Protein AF-A0A7C9KKE7-F1 (afdb_monomer_lite)

Sequence (158 aa):
MLAALKESEAAPSIPADCIRRLLTNLRLAKMPRVPSVRSLRKPVARAYQNLCIAGLLDPDEFGRCTLTSRGRRVLDDHPMGVDESVLEQFPEYLRYTQSYSPEPVTAEEPVHIVEPKAEYFEGLWAFHAGEALADNPYSADSVAHFEWKNGWSVASGS

Secondary structure (DSSP, 8-state):
-HHHHHHHHHS-B-HHHHHHHHHHHHHHTT-S-PPPHHHHHHHHHHHHHHHHHTTSEEE-TTSPEEEPHHHHHHHHH-TT---HHHHTTSHHHHHHHHHTS-----S-------PPPHHHHHHHHHHHTT--GGG--S-TTSHHHHHHHHHHHHHHT-

pLDDT: mean 83.67, std 14.94, range [37.5, 95.94]

Radius of gyration: 16.44 Å; chains: 1; bounding box: 42×46×42 Å

Structure (mmCIF, N/CA/C/O backbone):
data_AF-A0A7C9KKE7-F1
#
_entry.id   AF-A0A7C9KKE7-F1
#
loop_
_atom_site.group_PDB
_atom_site.id
_atom_site.type_symbol
_atom_site.label_atom_id
_atom_site.label_alt_id
_atom_site.label_comp_id
_atom_site.label_asym_id
_atom_site.label_entity_id
_atom_site.label_seq_id
_atom_site.pdbx_PDB_ins_code
_atom_site.Cartn_x
_atom_site.Cartn_y
_atom_site.Cartn_z
_atom_site.occupancy
_atom_site.B_iso_or_equiv
_atom_site.auth_seq_id
_atom_site.auth_comp_id
_atom_site.auth_asym_id
_atom_site.auth_atom_id
_atom_site.pdbx_PDB_model_num
ATOM 1 N N . MET A 1 1 ? 3.477 2.199 -8.175 1.00 90.31 1 MET A N 1
ATOM 2 C CA . MET A 1 1 ? 2.211 1.678 -7.609 1.00 90.31 1 MET A CA 1
ATOM 3 C C . MET A 1 1 ? 1.894 0.249 -8.049 1.00 90.31 1 MET A C 1
ATOM 5 O O . MET A 1 1 ? 1.255 -0.466 -7.292 1.00 90.31 1 MET A O 1
ATOM 9 N N . LEU A 1 2 ? 2.397 -0.212 -9.202 1.00 92.12 2 LEU A N 1
ATOM 10 C CA . LEU A 1 2 ? 2.183 -1.577 -9.716 1.00 92.12 2 LEU A CA 1
ATOM 11 C C . LEU A 1 2 ? 2.318 -2.709 -8.674 1.00 92.12 2 LEU A C 1
ATOM 13 O O . LEU A 1 2 ? 1.493 -3.614 -8.642 1.00 92.12 2 LEU A O 1
ATOM 17 N N . ALA A 1 3 ? 3.338 -2.661 -7.811 1.00 91.12 3 ALA A N 1
ATOM 18 C CA . ALA A 1 3 ? 3.544 -3.687 -6.786 1.00 91.12 3 ALA A CA 1
ATOM 19 C C . ALA A 1 3 ? 2.377 -3.794 -5.786 1.00 91.12 3 ALA A C 1
ATOM 21 O O . ALA A 1 3 ? 2.013 -4.900 -5.411 1.00 91.12 3 ALA A O 1
ATOM 22 N N . ALA A 1 4 ? 1.764 -2.669 -5.403 1.00 92.00 4 ALA A N 1
ATOM 23 C CA . ALA A 1 4 ? 0.614 -2.637 -4.498 1.00 92.00 4 ALA A CA 1
ATOM 24 C C . ALA A 1 4 ? -0.652 -3.216 -5.150 1.00 92.00 4 ALA A C 1
ATOM 26 O O . ALA A 1 4 ? -1.394 -3.961 -4.512 1.00 92.00 4 ALA A O 1
ATOM 27 N N . LEU A 1 5 ? -0.866 -2.931 -6.440 1.00 92.44 5 LEU A N 1
ATOM 28 C CA . LEU A 1 5 ? -1.972 -3.516 -7.202 1.00 92.44 5 LEU A CA 1
ATOM 29 C C . LEU A 1 5 ? -1.819 -5.033 -7.331 1.00 92.44 5 LEU A C 1
ATOM 31 O O . LEU A 1 5 ? -2.758 -5.753 -7.024 1.00 92.44 5 LEU A O 1
ATOM 35 N N . LYS A 1 6 ? -0.627 -5.521 -7.703 1.00 92.00 6 LYS A N 1
ATOM 36 C CA . LYS A 1 6 ? -0.337 -6.966 -7.800 1.00 92.00 6 LYS A CA 1
ATOM 37 C C . LYS A 1 6 ? -0.394 -7.691 -6.456 1.00 92.00 6 LYS A C 1
ATOM 39 O O . LYS A 1 6 ? -0.628 -8.897 -6.420 1.00 92.00 6 LYS A O 1
ATOM 44 N N . GLU A 1 7 ? -0.133 -6.988 -5.359 1.00 94.31 7 GLU A N 1
ATOM 45 C CA . GLU A 1 7 ? -0.332 -7.545 -4.022 1.00 94.31 7 GLU A CA 1
ATOM 46 C C . GLU A 1 7 ? -1.821 -7.709 -3.718 1.00 94.31 7 GLU A C 1
ATOM 48 O O . GLU A 1 7 ? -2.261 -8.800 -3.362 1.00 94.31 7 GLU A O 1
ATOM 53 N N . SER A 1 8 ? -2.598 -6.658 -3.976 1.00 92.38 8 SER A N 1
ATOM 54 C CA . SER A 1 8 ? -4.045 -6.616 -3.729 1.00 92.38 8 SER A CA 1
ATOM 55 C C . SER A 1 8 ? -4.868 -7.450 -4.720 1.00 92.38 8 SER A C 1
ATOM 57 O O . SER A 1 8 ? -6.047 -7.712 -4.496 1.00 92.38 8 SER A O 1
ATOM 59 N N . GLU A 1 9 ? -4.262 -7.853 -5.839 1.00 92.75 9 GLU A N 1
ATOM 60 C CA . GLU A 1 9 ? -4.852 -8.729 -6.851 1.00 92.75 9 GLU A CA 1
ATOM 61 C C . GLU A 1 9 ? -5.079 -10.152 -6.325 1.00 92.75 9 GLU A C 1
ATOM 63 O O . GLU A 1 9 ? -6.052 -10.803 -6.707 1.00 92.75 9 GLU A O 1
ATOM 68 N N . ALA A 1 10 ? -4.170 -10.633 -5.472 1.00 85.69 10 ALA A N 1
ATOM 69 C CA . ALA A 1 10 ? -4.190 -11.996 -4.951 1.00 85.69 10 ALA A CA 1
ATOM 70 C C . ALA A 1 10 ? -5.108 -12.139 -3.729 1.00 85.69 10 ALA A C 1
ATOM 72 O O . ALA A 1 10 ? -5.776 -13.160 -3.578 1.00 85.69 10 ALA A O 1
ATOM 73 N N . ALA A 1 11 ? -5.118 -11.129 -2.858 1.00 89.31 11 ALA A N 1
ATOM 74 C CA . ALA A 1 11 ? -5.938 -11.053 -1.653 1.00 89.31 11 ALA A CA 1
ATOM 75 C C . ALA A 1 11 ? -5.965 -9.603 -1.129 1.00 89.31 11 ALA A C 1
ATOM 77 O O . ALA A 1 11 ? -5.064 -8.831 -1.467 1.00 89.31 11 ALA A O 1
ATOM 78 N N . PRO A 1 12 ? -6.934 -9.231 -0.270 1.00 93.06 12 PRO A N 1
ATOM 79 C CA . PRO A 1 12 ? -6.899 -7.953 0.437 1.00 93.06 12 PRO A CA 1
ATOM 80 C C . PRO A 1 12 ? -5.565 -7.757 1.167 1.00 93.06 12 PRO A C 1
ATOM 82 O O . PRO A 1 12 ? -5.114 -8.652 1.887 1.00 93.06 12 PRO A O 1
ATOM 85 N N . SER A 1 13 ? -4.931 -6.596 0.993 1.00 93.62 13 SER A N 1
ATOM 86 C CA . SER A 1 13 ? -3.554 -6.373 1.450 1.00 93.62 13 SER A CA 1
ATOM 87 C C . SER A 1 13 ? -3.344 -5.017 2.112 1.00 93.62 13 SER A C 1
ATOM 89 O O . SER A 1 13 ? -4.078 -4.062 1.863 1.00 93.62 13 SER A O 1
ATOM 91 N N . ILE A 1 14 ? -2.308 -4.925 2.943 1.00 91.38 14 ILE A N 1
ATOM 92 C CA . ILE A 1 14 ? -1.823 -3.660 3.514 1.00 91.38 14 ILE A CA 1
ATOM 93 C C . ILE A 1 14 ? -0.416 -3.334 2.983 1.00 91.38 14 ILE A C 1
ATOM 95 O O . ILE A 1 14 ? 0.287 -4.231 2.504 1.00 91.38 14 ILE A O 1
ATOM 99 N N . PRO A 1 15 ? 0.074 -2.084 3.114 1.00 91.81 15 PRO A N 1
ATOM 100 C CA . PRO A 1 15 ? 1.425 -1.711 2.683 1.00 91.81 15 PRO A CA 1
ATOM 101 C C . PRO A 1 15 ? 2.541 -2.627 3.195 1.00 91.81 15 PRO A C 1
ATOM 103 O O . PRO A 1 15 ? 3.505 -2.886 2.473 1.00 91.81 15 PRO A O 1
ATOM 106 N N . ALA A 1 16 ? 2.419 -3.143 4.421 1.00 89.88 16 ALA A N 1
ATOM 107 C CA . ALA A 1 16 ? 3.410 -4.043 5.004 1.00 89.88 16 ALA A CA 1
ATOM 108 C C . ALA A 1 16 ? 3.551 -5.364 4.225 1.00 89.88 16 ALA A C 1
ATOM 110 O O . ALA A 1 16 ? 4.667 -5.876 4.097 1.00 89.88 16 ALA A O 1
ATOM 111 N N . ASP A 1 17 ? 2.460 -5.887 3.658 1.00 92.94 17 ASP A N 1
ATOM 112 C CA . ASP A 1 17 ? 2.479 -7.101 2.835 1.00 92.94 17 ASP A CA 1
ATOM 113 C C . ASP A 1 17 ? 3.230 -6.855 1.527 1.00 92.94 17 ASP A C 1
ATOM 115 O O . ASP A 1 17 ? 4.168 -7.585 1.190 1.00 92.94 17 ASP A O 1
ATOM 119 N N . CYS A 1 18 ? 2.931 -5.729 0.875 1.00 94.00 18 CYS A N 1
ATOM 120 C CA . CYS A 1 18 ? 3.637 -5.284 -0.321 1.00 94.00 18 CYS A CA 1
ATOM 121 C C . CYS A 1 18 ? 5.137 -5.073 -0.059 1.00 94.00 18 CYS A C 1
ATOM 123 O O . CYS A 1 18 ? 5.971 -5.560 -0.826 1.00 94.00 18 CYS A O 1
ATOM 125 N N . ILE A 1 19 ? 5.516 -4.428 1.054 1.00 93.81 19 ILE A N 1
ATOM 126 C CA . ILE A 1 19 ? 6.927 -4.273 1.452 1.00 93.81 19 ILE A CA 1
ATOM 127 C C . ILE A 1 19 ? 7.586 -5.642 1.635 1.00 93.81 19 ILE A C 1
ATOM 129 O O . ILE A 1 19 ? 8.684 -5.871 1.120 1.00 93.81 19 ILE A O 1
ATOM 133 N N . ARG A 1 20 ? 6.926 -6.571 2.337 1.00 93.00 20 ARG A N 1
ATOM 134 C CA . ARG A 1 20 ? 7.450 -7.923 2.572 1.00 93.00 20 ARG A CA 1
ATOM 135 C C . ARG A 1 20 ? 7.702 -8.643 1.252 1.00 93.00 20 ARG A C 1
ATOM 137 O O . ARG A 1 20 ? 8.800 -9.168 1.054 1.00 93.00 20 ARG A O 1
ATOM 144 N N . ARG A 1 21 ? 6.739 -8.619 0.327 1.00 92.88 21 ARG A N 1
ATOM 145 C CA . ARG A 1 21 ? 6.881 -9.254 -0.988 1.00 92.88 21 ARG A CA 1
ATOM 146 C C . ARG A 1 21 ? 7.941 -8.579 -1.850 1.00 92.88 21 ARG A C 1
ATOM 148 O O . ARG A 1 21 ? 8.752 -9.281 -2.449 1.00 92.88 21 ARG A O 1
ATOM 155 N N . LEU A 1 22 ? 7.996 -7.247 -1.880 1.00 93.06 22 LEU A N 1
ATOM 156 C CA . LEU A 1 22 ? 9.035 -6.499 -2.595 1.00 93.06 22 LEU A CA 1
ATOM 157 C C . LEU A 1 22 ? 10.431 -6.892 -2.113 1.00 93.06 22 LEU A C 1
ATOM 159 O O . LEU A 1 22 ? 11.291 -7.227 -2.923 1.00 93.06 22 LEU A O 1
ATOM 163 N N . LEU A 1 23 ? 10.652 -6.917 -0.798 1.00 94.00 23 LEU A N 1
ATOM 164 C CA . LEU A 1 23 ? 11.939 -7.311 -0.229 1.00 94.00 23 LEU A CA 1
ATOM 165 C C . LEU A 1 23 ? 12.283 -8.771 -0.540 1.00 94.00 23 LEU A C 1
ATOM 167 O O . LEU A 1 23 ? 13.438 -9.068 -0.842 1.00 94.00 23 LEU A O 1
ATOM 171 N N . THR A 1 24 ? 11.305 -9.678 -0.503 1.00 93.38 24 THR A N 1
ATOM 172 C CA . THR A 1 24 ? 11.495 -11.074 -0.927 1.00 93.38 24 THR A CA 1
ATOM 173 C C . THR A 1 24 ? 11.913 -11.153 -2.395 1.00 93.38 24 THR A C 1
ATOM 175 O O . THR A 1 24 ? 12.932 -11.771 -2.701 1.00 93.38 24 THR A O 1
ATOM 178 N N . ASN A 1 25 ? 11.211 -10.459 -3.292 1.00 92.06 25 ASN A N 1
ATOM 179 C CA . ASN A 1 25 ? 11.521 -10.446 -4.722 1.00 92.06 25 ASN A CA 1
ATOM 180 C C . ASN A 1 25 ? 12.916 -9.869 -5.005 1.00 92.06 25 ASN A C 1
ATOM 182 O O . ASN A 1 25 ? 13.674 -10.451 -5.776 1.00 92.06 25 ASN A O 1
ATOM 186 N N . LEU A 1 26 ? 13.292 -8.765 -4.351 1.00 92.81 26 LEU A N 1
ATOM 187 C CA . LEU A 1 26 ? 14.607 -8.136 -4.528 1.00 92.81 26 LEU A CA 1
ATOM 188 C C . LEU A 1 26 ? 15.751 -9.036 -4.040 1.00 92.81 26 LEU A C 1
ATOM 190 O O . LEU A 1 26 ? 16.808 -9.083 -4.672 1.00 92.81 26 LEU A O 1
ATOM 194 N N . ARG A 1 27 ? 15.540 -9.783 -2.946 1.00 91.94 27 ARG A N 1
ATOM 195 C CA . ARG A 1 27 ? 16.505 -10.783 -2.458 1.00 91.94 27 ARG A CA 1
ATOM 196 C C . ARG A 1 27 ? 16.636 -11.957 -3.423 1.00 91.94 27 ARG A C 1
ATOM 198 O O . ARG A 1 27 ? 17.756 -12.356 -3.728 1.00 91.94 27 ARG A O 1
ATOM 205 N N . LEU A 1 28 ? 15.518 -12.478 -3.932 1.00 93.88 28 LEU A N 1
ATOM 206 C CA . LEU A 1 28 ? 15.516 -13.562 -4.921 1.00 93.88 28 LEU A CA 1
ATOM 207 C C . LEU A 1 28 ? 16.202 -13.145 -6.228 1.00 93.88 28 LEU A C 1
ATOM 209 O O . LEU A 1 28 ? 16.976 -13.916 -6.788 1.00 93.88 28 LEU A O 1
ATOM 213 N N . ALA A 1 29 ? 15.993 -11.901 -6.660 1.00 92.94 29 ALA A N 1
ATOM 214 C CA . ALA A 1 29 ? 16.664 -11.305 -7.812 1.00 92.94 29 ALA A CA 1
ATOM 215 C C . ALA A 1 29 ? 18.151 -10.981 -7.564 1.00 92.94 29 ALA A C 1
ATOM 217 O O . ALA A 1 29 ? 18.824 -10.498 -8.471 1.00 92.94 29 ALA A O 1
ATOM 218 N N . LYS A 1 30 ? 18.673 -11.236 -6.353 1.00 92.88 30 LYS A N 1
ATOM 219 C CA . LYS A 1 30 ? 20.063 -10.967 -5.948 1.00 92.88 30 LYS A CA 1
ATOM 220 C C . LYS A 1 30 ? 20.482 -9.519 -6.208 1.00 92.88 30 LYS A C 1
ATOM 222 O O . LYS A 1 30 ? 21.595 -9.252 -6.660 1.00 92.88 30 LYS A O 1
ATOM 227 N N . MET A 1 31 ? 19.581 -8.577 -5.928 1.00 89.69 31 MET A N 1
ATOM 228 C CA . MET A 1 31 ? 19.876 -7.161 -6.111 1.00 89.69 31 MET A CA 1
ATOM 229 C C . MET A 1 31 ? 21.036 -6.728 -5.205 1.00 89.69 31 MET A C 1
ATOM 231 O O . MET A 1 31 ? 21.021 -7.036 -4.011 1.00 89.69 31 MET A O 1
ATOM 235 N N . PRO A 1 32 ? 22.024 -5.983 -5.737 1.00 82.25 32 PRO A N 1
ATOM 236 C CA . PRO A 1 32 ? 23.229 -5.610 -4.994 1.00 82.25 32 PRO A CA 1
ATOM 237 C C . PRO A 1 32 ? 22.926 -4.700 -3.799 1.00 82.25 32 PRO A C 1
ATOM 239 O O . PRO A 1 32 ? 23.680 -4.672 -2.829 1.00 82.25 32 PRO A O 1
ATOM 242 N N . ARG A 1 33 ? 21.807 -3.970 -3.845 1.00 88.75 33 ARG A N 1
ATOM 243 C CA . ARG A 1 33 ? 21.324 -3.144 -2.743 1.00 88.75 33 ARG A CA 1
ATOM 244 C C . ARG A 1 33 ? 19.831 -3.359 -2.550 1.00 88.75 33 ARG A C 1
ATOM 246 O O . ARG A 1 33 ? 19.028 -2.959 -3.387 1.00 88.75 33 ARG A O 1
ATOM 253 N N . VAL A 1 34 ? 19.472 -3.964 -1.422 1.00 89.25 34 VAL A N 1
ATOM 254 C CA . VAL A 1 34 ? 18.078 -4.097 -0.992 1.00 89.25 34 VAL A CA 1
ATOM 255 C C . VAL A 1 34 ? 17.758 -2.930 -0.046 1.00 89.25 34 VAL A C 1
ATOM 257 O O . VAL A 1 34 ? 18.496 -2.724 0.920 1.00 89.25 34 VAL A O 1
ATOM 260 N N . PRO A 1 35 ? 16.709 -2.133 -0.314 1.00 90.62 35 PRO A N 1
ATOM 261 C CA . PRO A 1 35 ? 16.290 -1.052 0.574 1.00 90.62 35 PRO A CA 1
ATOM 262 C C . PRO A 1 35 ? 15.857 -1.599 1.940 1.00 90.62 35 PRO A C 1
ATOM 264 O O . PRO A 1 35 ? 15.437 -2.748 2.071 1.00 90.62 35 PRO A O 1
ATOM 267 N N . SER A 1 36 ? 15.951 -0.772 2.981 1.00 89.00 36 SER A N 1
ATOM 268 C CA . SER A 1 36 ? 15.452 -1.152 4.304 1.00 89.00 36 SER A CA 1
ATOM 269 C C . SER A 1 36 ? 13.928 -1.044 4.353 1.00 89.00 36 SER A C 1
ATOM 271 O O . SER A 1 36 ? 13.342 -0.208 3.661 1.00 89.00 36 SER A O 1
ATOM 273 N N . VAL A 1 37 ? 13.288 -1.825 5.229 1.00 85.94 37 VAL A N 1
ATOM 274 C CA . VAL A 1 37 ? 11.843 -1.715 5.511 1.00 85.94 37 VAL A CA 1
ATOM 275 C C . VAL A 1 37 ? 11.467 -0.258 5.793 1.00 85.94 37 VAL A C 1
ATOM 277 O O . VAL A 1 37 ? 10.575 0.284 5.149 1.00 85.94 37 VAL A O 1
ATOM 280 N N . ARG A 1 38 ? 12.229 0.413 6.671 1.00 83.56 38 ARG A N 1
ATOM 281 C CA . ARG A 1 38 ? 12.019 1.822 7.032 1.00 83.56 38 ARG A CA 1
ATOM 282 C C . ARG A 1 38 ? 12.014 2.752 5.818 1.00 83.56 38 ARG A C 1
ATOM 284 O O . ARG A 1 38 ? 11.176 3.641 5.749 1.00 83.56 38 ARG A O 1
ATOM 291 N N . SER A 1 39 ? 12.915 2.541 4.857 1.00 86.75 39 SER A N 1
ATOM 292 C CA . SER A 1 39 ? 12.972 3.370 3.644 1.00 86.75 39 SER A CA 1
ATOM 293 C C . SER A 1 39 ? 11.801 3.140 2.682 1.00 86.75 39 SER A C 1
ATOM 295 O O . SER A 1 39 ? 11.490 4.024 1.891 1.00 86.75 39 SER A O 1
ATOM 297 N N . LEU A 1 40 ? 11.137 1.981 2.762 1.00 89.25 40 LEU A N 1
ATOM 298 C CA . LEU A 1 40 ? 9.997 1.635 1.912 1.00 89.25 40 LEU A CA 1
ATOM 299 C C . LEU A 1 40 ? 8.639 2.013 2.510 1.00 89.25 40 LEU A C 1
ATOM 301 O O . LEU A 1 40 ? 7.686 2.135 1.747 1.00 89.25 40 LEU A O 1
ATOM 305 N N . ARG A 1 41 ? 8.543 2.229 3.831 1.00 85.81 41 ARG A N 1
ATOM 306 C CA . ARG A 1 41 ? 7.272 2.534 4.517 1.00 85.81 41 ARG A CA 1
ATOM 307 C C . ARG A 1 41 ? 6.508 3.672 3.842 1.00 85.81 41 ARG A C 1
ATOM 309 O O . ARG A 1 41 ? 5.425 3.446 3.315 1.00 85.81 41 ARG A O 1
ATOM 316 N N . LYS A 1 42 ? 7.112 4.862 3.782 1.00 82.06 42 LYS A N 1
ATOM 317 C CA . LYS A 1 42 ? 6.458 6.062 3.242 1.00 82.06 42 LYS A CA 1
ATOM 318 C C . LYS A 1 42 ? 6.135 5.958 1.739 1.00 82.06 42 LYS A C 1
ATOM 320 O O . LYS A 1 42 ? 5.001 6.240 1.365 1.00 82.06 42 LYS A O 1
ATOM 325 N N . PRO A 1 43 ? 7.059 5.522 0.855 1.00 89.06 43 PRO A N 1
ATOM 326 C CA . PRO A 1 43 ? 6.733 5.361 -0.564 1.00 89.06 43 PRO A C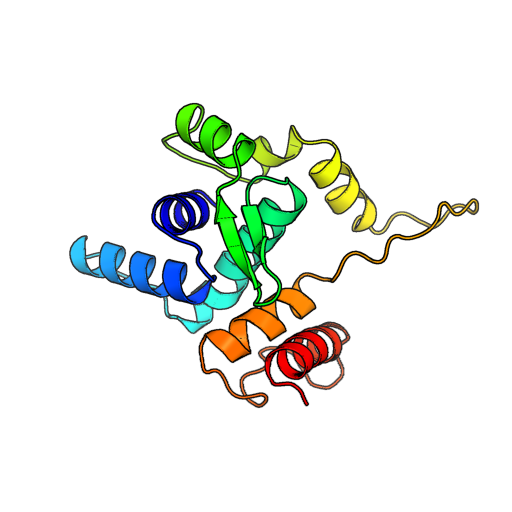A 1
ATOM 327 C C . PRO A 1 43 ? 5.611 4.353 -0.835 1.00 89.06 43 PRO A C 1
ATOM 329 O O . PRO A 1 43 ? 4.772 4.596 -1.700 1.00 89.06 43 PRO A O 1
ATOM 332 N N . VAL A 1 44 ? 5.585 3.223 -0.117 1.00 91.69 44 VAL A N 1
ATOM 333 C CA . VAL A 1 44 ? 4.554 2.197 -0.326 1.00 91.69 44 VAL A CA 1
ATOM 334 C C . VAL A 1 44 ? 3.216 2.649 0.247 1.00 91.69 44 VAL A C 1
ATOM 336 O O . VAL A 1 44 ? 2.209 2.503 -0.439 1.00 91.69 44 VAL A O 1
ATOM 339 N N . ALA A 1 45 ? 3.191 3.257 1.432 1.00 87.00 45 ALA A N 1
ATOM 340 C CA . ALA A 1 45 ? 1.966 3.823 1.991 1.00 87.00 45 ALA A CA 1
ATOM 341 C C . ALA A 1 45 ? 1.337 4.877 1.067 1.00 87.00 45 ALA A C 1
ATOM 343 O O . ALA A 1 45 ? 0.164 4.762 0.715 1.00 87.00 45 ALA A O 1
ATOM 344 N N . ARG A 1 46 ? 2.137 5.830 0.568 1.00 87.06 46 ARG A N 1
ATOM 345 C CA . ARG A 1 46 ? 1.672 6.826 -0.409 1.00 87.06 46 ARG A CA 1
ATOM 346 C C . ARG A 1 46 ? 1.153 6.179 -1.693 1.00 87.06 46 ARG A C 1
ATOM 348 O O . ARG A 1 46 ? 0.160 6.630 -2.250 1.00 87.06 46 ARG A O 1
ATOM 355 N N . ALA A 1 47 ? 1.792 5.105 -2.159 1.00 91.88 47 ALA A N 1
ATOM 356 C CA . ALA A 1 47 ? 1.296 4.368 -3.316 1.00 91.88 47 ALA A CA 1
ATOM 357 C C . ALA A 1 47 ? -0.087 3.749 -3.055 1.00 91.88 47 ALA A C 1
ATOM 359 O O . ALA A 1 47 ? -0.942 3.861 -3.924 1.00 91.88 47 ALA A O 1
ATOM 360 N N . TYR A 1 48 ? -0.320 3.132 -1.892 1.00 92.12 48 TYR A N 1
ATOM 361 C CA . TYR A 1 48 ? -1.646 2.612 -1.529 1.00 92.12 48 TYR A CA 1
ATOM 362 C C . TYR A 1 48 ? -2.681 3.733 -1.449 1.00 92.12 48 TYR A C 1
ATOM 364 O O . TYR A 1 48 ? -3.743 3.617 -2.048 1.00 92.12 48 TYR A O 1
ATOM 372 N N . GLN A 1 49 ? -2.347 4.843 -0.793 1.00 86.88 49 GLN A N 1
ATOM 373 C CA . GLN A 1 49 ? -3.255 5.977 -0.662 1.00 86.88 49 GLN A CA 1
ATOM 374 C C . GLN A 1 49 ? -3.662 6.545 -2.028 1.00 86.88 49 GLN A C 1
ATOM 376 O O . GLN A 1 49 ? -4.850 6.669 -2.312 1.00 86.88 49 GLN A O 1
ATOM 381 N N . ASN A 1 50 ? -2.690 6.827 -2.901 1.00 90.56 50 ASN A N 1
ATOM 382 C CA . ASN A 1 50 ? -2.952 7.336 -4.247 1.00 90.56 50 ASN A CA 1
ATOM 383 C C . ASN A 1 50 ? -3.853 6.380 -5.048 1.00 90.56 50 ASN A C 1
ATOM 385 O O . ASN A 1 50 ? -4.736 6.823 -5.778 1.00 90.56 50 ASN A O 1
ATOM 389 N N . LEU A 1 51 ? -3.652 5.067 -4.896 1.00 93.62 51 LEU A N 1
ATOM 390 C CA . LEU A 1 51 ? -4.489 4.057 -5.541 1.00 93.62 51 LEU A CA 1
ATOM 391 C C . LEU A 1 51 ? -5.911 4.003 -4.965 1.00 93.62 51 LEU A C 1
ATOM 393 O O . LEU A 1 51 ? -6.846 3.797 -5.736 1.00 93.62 51 LEU A O 1
ATOM 397 N N . CYS A 1 52 ? -6.087 4.190 -3.654 1.00 91.00 52 CYS A N 1
ATOM 398 C CA . CYS A 1 52 ? -7.411 4.284 -3.034 1.00 91.00 52 CYS A CA 1
ATOM 399 C C . CYS A 1 52 ? -8.156 5.537 -3.503 1.00 91.00 52 CYS A C 1
ATOM 401 O O . CYS A 1 52 ? -9.299 5.444 -3.935 1.00 91.00 52 CYS A O 1
ATOM 403 N N . ILE A 1 53 ? -7.482 6.691 -3.512 1.00 88.50 53 ILE A N 1
ATOM 404 C CA . ILE A 1 53 ? -8.043 7.965 -3.988 1.00 88.50 53 ILE A CA 1
ATOM 405 C C . ILE A 1 53 ? -8.476 7.858 -5.452 1.00 88.50 53 ILE A C 1
ATOM 407 O O . ILE A 1 53 ? -9.542 8.331 -5.821 1.00 88.50 53 ILE A O 1
ATOM 411 N N . ALA A 1 54 ? -7.679 7.196 -6.292 1.00 90.75 54 ALA A N 1
ATOM 412 C CA . ALA A 1 54 ? -8.028 6.953 -7.690 1.00 90.75 54 ALA A CA 1
ATOM 41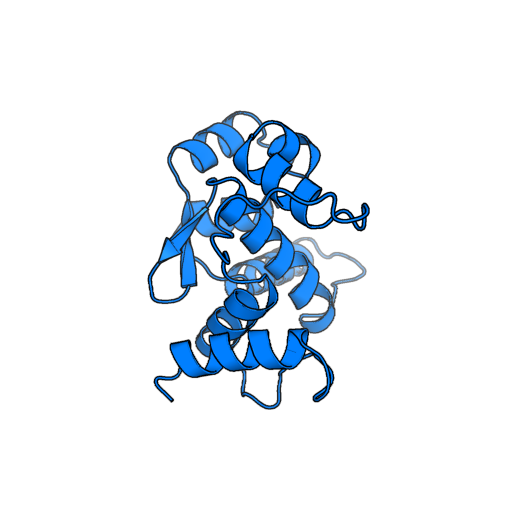3 C C . ALA A 1 54 ? -9.110 5.854 -7.880 1.00 90.75 54 ALA A C 1
ATOM 415 O O . ALA A 1 54 ? -9.518 5.547 -9.005 1.00 90.75 54 ALA A O 1
ATOM 416 N N . GLY A 1 55 ? -9.573 5.216 -6.799 1.00 92.12 55 GLY A N 1
ATOM 417 C CA . GLY A 1 55 ? -10.572 4.144 -6.826 1.00 92.12 55 GLY A CA 1
ATOM 418 C C . GLY A 1 55 ? -10.073 2.840 -7.459 1.00 92.12 55 GLY A C 1
ATOM 419 O O . GLY A 1 55 ? -10.861 2.046 -7.984 1.00 92.12 55 GLY A O 1
ATOM 420 N N . LEU A 1 56 ? -8.757 2.622 -7.482 1.00 95.12 56 LEU A N 1
ATOM 421 C CA . LEU A 1 56 ? -8.132 1.391 -7.983 1.00 95.12 56 LEU A CA 1
ATOM 422 C C . LEU A 1 56 ? -8.027 0.337 -6.877 1.00 95.12 56 LEU A C 1
ATOM 424 O O . LEU A 1 56 ? -8.065 -0.861 -7.161 1.00 95.12 56 LEU A O 1
ATOM 428 N N . LEU A 1 57 ? -7.923 0.791 -5.632 1.00 94.81 57 LEU A N 1
ATOM 429 C CA . LEU A 1 57 ? -8.036 -0.018 -4.429 1.00 94.81 57 LEU A CA 1
ATOM 430 C C . LEU A 1 57 ? -9.220 0.471 -3.596 1.00 9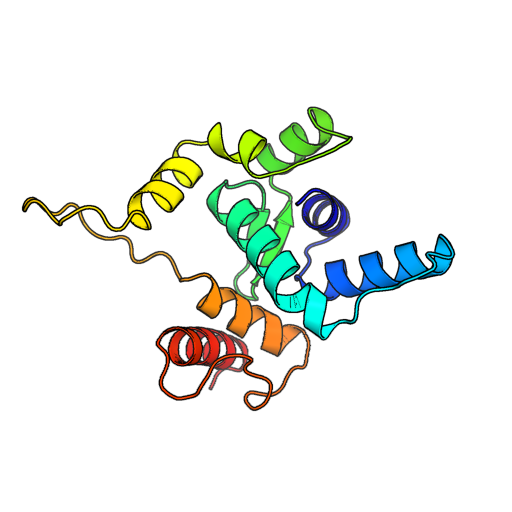4.81 57 LEU A C 1
ATOM 432 O O . LEU A 1 57 ? -9.542 1.655 -3.625 1.00 94.81 57 LEU A O 1
ATOM 436 N N . ASP A 1 58 ? -9.845 -0.442 -2.866 1.00 91.19 58 ASP A N 1
ATOM 437 C CA . ASP A 1 58 ? -10.924 -0.142 -1.927 1.00 91.19 58 ASP A CA 1
ATOM 438 C C . ASP A 1 58 ? -10.512 -0.609 -0.523 1.00 91.19 58 ASP A C 1
ATOM 440 O O . ASP A 1 58 ? -10.281 -1.814 -0.345 1.00 91.19 58 ASP A O 1
ATOM 444 N N . PRO A 1 59 ? -10.304 0.308 0.439 1.00 88.44 59 PRO A N 1
ATOM 445 C CA . PRO A 1 59 ? -9.980 -0.052 1.811 1.00 88.44 59 PRO A CA 1
ATOM 446 C C . PRO A 1 59 ? -11.226 -0.553 2.554 1.00 88.44 59 PRO A C 1
ATOM 448 O O . PRO A 1 59 ? -12.273 0.087 2.531 1.00 88.44 59 PRO A O 1
ATOM 451 N N . ASP A 1 60 ? -11.099 -1.672 3.262 1.00 84.94 60 ASP A N 1
ATOM 452 C CA . ASP A 1 60 ? -12.113 -2.125 4.213 1.00 84.94 60 ASP A CA 1
ATOM 453 C C . ASP A 1 60 ? -12.037 -1.360 5.550 1.00 84.94 60 ASP A C 1
ATOM 455 O O . ASP A 1 60 ? -11.177 -0.501 5.769 1.00 84.94 60 ASP A O 1
ATOM 459 N N . GLU A 1 61 ? -12.941 -1.693 6.473 1.00 76.00 61 GLU A N 1
ATOM 460 C CA . GLU A 1 61 ? -12.999 -1.111 7.823 1.00 76.00 61 GLU A CA 1
ATOM 461 C C . GLU A 1 61 ? -11.734 -1.363 8.669 1.00 76.00 61 GLU A C 1
ATOM 463 O O . GLU A 1 61 ? -11.492 -0.662 9.650 1.00 76.00 61 GLU A O 1
ATOM 468 N N . PHE A 1 62 ? -10.896 -2.317 8.260 1.00 75.25 62 PHE A N 1
ATOM 469 C CA . PHE A 1 62 ? -9.609 -2.655 8.871 1.00 75.25 62 PHE A CA 1
ATOM 470 C C . PHE A 1 62 ? -8.422 -2.128 8.041 1.00 75.25 62 PHE A C 1
ATOM 472 O O . PHE A 1 62 ? -7.275 -2.545 8.222 1.00 75.25 62 PHE A O 1
ATOM 479 N N . GLY A 1 63 ? -8.678 -1.240 7.076 1.00 77.38 63 GLY A N 1
ATOM 480 C CA . GLY A 1 63 ? -7.674 -0.650 6.197 1.00 77.38 63 GLY A CA 1
ATOM 481 C C . GLY A 1 63 ? -7.052 -1.620 5.187 1.00 77.38 63 GLY A C 1
ATOM 482 O O . GLY A 1 63 ? -6.126 -1.231 4.471 1.00 77.38 63 GLY A O 1
ATOM 483 N N . ARG A 1 64 ? -7.512 -2.869 5.075 1.00 88.56 64 ARG A N 1
ATOM 484 C CA . ARG A 1 64 ? -7.025 -3.787 4.038 1.00 88.56 64 ARG A CA 1
ATOM 485 C C . ARG A 1 64 ? -7.616 -3.372 2.707 1.00 88.56 64 ARG A C 1
ATOM 487 O O . ARG A 1 64 ? -8.816 -3.193 2.562 1.00 88.56 64 ARG A O 1
ATOM 494 N N . CYS A 1 65 ? -6.754 -3.236 1.718 1.00 91.81 65 CYS A N 1
ATOM 495 C CA . CYS A 1 65 ? -7.131 -2.758 0.406 1.00 91.81 65 CYS A CA 1
ATOM 496 C C . CYS A 1 65 ? -7.389 -3.933 -0.537 1.00 91.81 65 CYS A C 1
ATOM 498 O O . CYS A 1 65 ? -6.524 -4.795 -0.717 1.00 91.81 65 CYS A O 1
ATOM 500 N N . THR A 1 66 ? -8.562 -3.938 -1.163 1.00 94.50 66 THR A N 1
ATOM 501 C CA . THR A 1 66 ? -8.954 -4.910 -2.188 1.00 94.50 66 THR A CA 1
ATOM 502 C C . THR A 1 66 ? -8.876 -4.275 -3.572 1.00 94.50 66 THR A C 1
ATOM 504 O O . THR A 1 66 ? -9.209 -3.105 -3.749 1.00 94.50 66 THR A O 1
ATOM 507 N N . LEU A 1 67 ? -8.433 -5.036 -4.576 1.00 95.94 67 LEU A N 1
ATOM 508 C CA . LEU A 1 67 ? -8.407 -4.563 -5.960 1.00 95.94 67 LEU A CA 1
ATOM 509 C C . LEU A 1 67 ? -9.830 -4.363 -6.507 1.00 95.94 67 LEU A C 1
ATOM 511 O O . LEU A 1 67 ? -10.628 -5.300 -6.530 1.00 95.94 67 LEU A O 1
ATOM 515 N N . THR A 1 68 ? -10.136 -3.165 -7.011 1.00 95.81 68 THR A N 1
ATOM 516 C CA . THR A 1 68 ? -11.450 -2.878 -7.608 1.00 95.81 68 THR A CA 1
ATOM 517 C C . THR A 1 68 ? -11.548 -3.390 -9.048 1.00 95.81 68 THR A C 1
ATOM 519 O O . THR A 1 68 ? -10.549 -3.677 -9.711 1.00 95.81 68 THR A O 1
ATOM 522 N N . SER A 1 69 ? -12.765 -3.425 -9.604 1.00 95.25 69 SER A N 1
ATOM 523 C CA . SER A 1 69 ? -12.967 -3.709 -11.038 1.00 95.25 69 SER A CA 1
ATOM 524 C C . SER A 1 69 ? -12.292 -2.678 -11.958 1.00 95.25 69 SER A C 1
ATOM 526 O O . SER A 1 69 ? -11.974 -2.981 -13.109 1.00 95.25 69 SER A O 1
ATOM 528 N N . ARG A 1 70 ? -12.091 -1.442 -11.481 1.00 94.81 70 ARG A N 1
ATOM 529 C CA . ARG A 1 70 ? -11.306 -0.425 -12.193 1.00 94.81 70 ARG A CA 1
ATOM 530 C C . ARG A 1 70 ? -9.814 -0.721 -12.065 1.00 94.81 70 ARG A C 1
ATOM 532 O O . ARG A 1 70 ? -9.130 -0.735 -13.081 1.00 94.81 70 ARG A O 1
ATOM 539 N N . GLY A 1 71 ? -9.334 -1.015 -10.856 1.00 94.56 71 GLY A N 1
ATOM 540 C CA . GLY A 1 71 ? -7.944 -1.400 -10.606 1.00 94.56 71 GLY A CA 1
ATOM 541 C C . GLY A 1 71 ? -7.501 -2.594 -11.445 1.00 94.56 71 GLY A C 1
ATOM 542 O O . GLY A 1 71 ? -6.406 -2.572 -11.998 1.00 94.56 71 GLY A O 1
ATOM 543 N N . ARG A 1 72 ? -8.380 -3.589 -11.617 1.00 94.88 72 ARG A N 1
ATOM 544 C CA . ARG A 1 72 ? -8.151 -4.729 -12.513 1.00 94.88 72 ARG A CA 1
ATOM 545 C C . ARG A 1 72 ? -7.906 -4.292 -13.956 1.00 94.88 72 ARG A C 1
ATOM 547 O O . ARG A 1 72 ? -6.884 -4.654 -14.518 1.00 94.88 72 ARG A O 1
ATOM 554 N N . A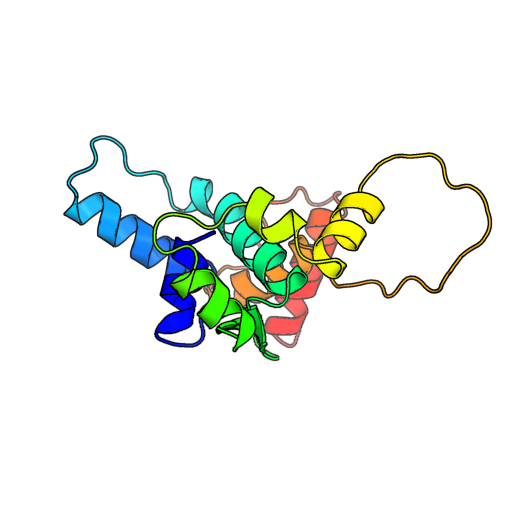RG A 1 73 ? -8.797 -3.470 -14.518 1.00 94.88 73 ARG A N 1
ATOM 555 C CA . ARG A 1 73 ? -8.649 -2.956 -15.889 1.00 94.88 73 ARG A CA 1
ATOM 556 C C . ARG A 1 73 ? -7.357 -2.166 -16.069 1.00 94.88 73 ARG A C 1
ATOM 558 O O . ARG A 1 73 ? -6.624 -2.419 -17.009 1.00 94.88 73 ARG A O 1
ATOM 565 N N . VAL A 1 74 ? -7.026 -1.291 -15.118 1.00 94.50 74 VAL A N 1
ATOM 566 C CA . VAL A 1 74 ? -5.760 -0.542 -15.150 1.00 94.50 74 VAL A CA 1
ATOM 567 C C . VAL A 1 74 ? -4.551 -1.482 -15.122 1.00 94.50 74 VAL A C 1
ATOM 569 O O . VAL A 1 74 ? -3.571 -1.233 -15.814 1.00 94.50 74 VAL A O 1
ATOM 572 N N . LEU A 1 75 ? -4.599 -2.562 -14.341 1.00 92.50 75 LEU A N 1
ATOM 573 C CA . LEU A 1 75 ? -3.527 -3.556 -14.309 1.00 92.50 75 LEU A CA 1
ATOM 574 C C . LEU A 1 75 ? -3.376 -4.283 -15.657 1.00 92.50 75 LEU A C 1
ATOM 576 O O . LEU A 1 75 ? -2.246 -4.515 -16.092 1.00 92.50 75 LEU A O 1
ATOM 580 N N . ASP A 1 76 ? -4.497 -4.617 -16.300 1.00 93.00 76 ASP A N 1
ATOM 581 C CA . ASP A 1 76 ? -4.535 -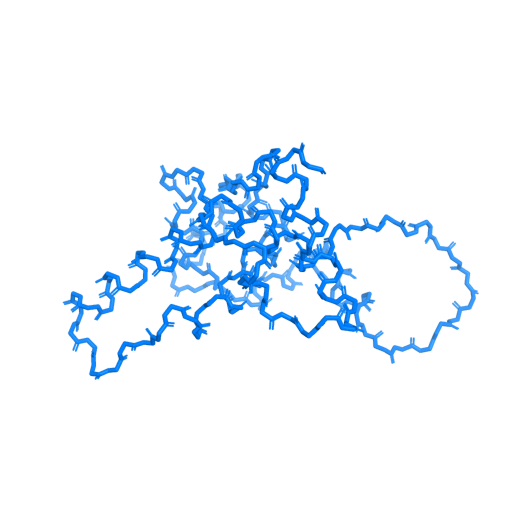5.295 -17.599 1.00 93.00 76 ASP A CA 1
ATOM 582 C C . ASP A 1 76 ? -4.036 -4.375 -18.732 1.00 93.00 76 ASP A C 1
ATOM 584 O O . ASP A 1 76 ? -3.251 -4.809 -19.577 1.00 93.00 76 ASP A O 1
ATOM 588 N N . ASP A 1 77 ? -4.419 -3.095 -18.704 1.00 92.62 77 ASP A N 1
ATOM 589 C CA . ASP A 1 77 ? -4.024 -2.077 -19.688 1.00 92.62 77 ASP A CA 1
ATOM 590 C C . ASP A 1 77 ? -2.569 -1.603 -19.489 1.00 92.62 77 ASP A C 1
ATOM 592 O O . ASP A 1 77 ? -1.885 -1.226 -20.445 1.00 92.62 77 ASP A O 1
ATOM 596 N N . HIS A 1 78 ? -2.060 -1.657 -18.251 1.00 90.94 78 HIS A N 1
ATOM 597 C CA . HIS A 1 78 ? -0.724 -1.186 -17.872 1.00 90.94 78 HIS A CA 1
ATOM 598 C C . HIS A 1 78 ? 0.113 -2.260 -17.146 1.00 90.94 78 HIS A C 1
ATOM 600 O O . HIS A 1 78 ? 0.594 -2.045 -16.023 1.00 90.94 78 HIS A O 1
ATOM 606 N N . PRO A 1 79 ? 0.399 -3.411 -17.786 1.00 84.56 79 PRO A N 1
ATOM 607 C CA . PRO A 1 79 ? 1.023 -4.558 -17.119 1.00 84.56 79 PRO A CA 1
ATOM 608 C C . PRO A 1 79 ? 2.461 -4.288 -16.643 1.00 84.56 79 PRO A C 1
ATOM 610 O O . PRO A 1 79 ? 2.964 -4.977 -15.744 1.00 84.56 79 PRO A O 1
ATOM 613 N N . MET A 1 80 ? 3.127 -3.296 -17.249 1.00 78.88 80 MET A N 1
ATOM 614 C CA . MET A 1 80 ? 4.525 -2.929 -16.999 1.00 78.88 80 MET A CA 1
ATOM 615 C C . MET A 1 80 ? 4.708 -1.777 -16.010 1.00 78.88 80 MET A C 1
ATOM 617 O O . MET A 1 80 ? 5.804 -1.623 -15.472 1.00 78.88 80 MET A O 1
ATOM 621 N N . GLY A 1 81 ? 3.673 -0.986 -15.720 1.00 83.94 81 GLY A N 1
ATOM 622 C CA . GLY A 1 81 ? 3.847 0.171 -14.848 1.00 83.94 81 GLY A CA 1
ATOM 623 C C . GLY A 1 81 ? 2.574 0.960 -14.610 1.00 83.94 81 GLY A C 1
ATOM 624 O O . GLY A 1 81 ? 1.942 1.419 -15.549 1.00 83.94 81 GLY A O 1
ATOM 625 N N . VAL A 1 82 ? 2.257 1.160 -13.331 1.00 90.31 82 VAL A N 1
ATOM 626 C CA . VAL A 1 82 ? 1.263 2.134 -12.870 1.00 90.31 82 VAL A CA 1
ATOM 627 C C . VAL A 1 82 ? 1.985 3.136 -11.976 1.00 90.31 82 VAL A C 1
ATOM 629 O O . VAL A 1 82 ? 2.576 2.750 -10.947 1.00 90.31 82 VAL A O 1
ATOM 632 N N . ASP A 1 83 ? 1.947 4.395 -12.400 1.00 89.00 83 ASP A N 1
ATOM 633 C CA . ASP A 1 83 ? 2.501 5.578 -11.744 1.00 89.00 83 ASP A CA 1
ATOM 634 C C . ASP A 1 83 ? 1.482 6.734 -11.752 1.00 89.00 83 ASP A C 1
ATOM 636 O O . ASP A 1 83 ? 0.330 6.550 -12.146 1.00 89.00 83 ASP A O 1
ATOM 640 N N . GLU A 1 84 ? 1.894 7.909 -11.272 1.00 86.62 84 GLU A N 1
ATOM 641 C CA . GLU A 1 84 ? 1.020 9.078 -11.123 1.00 86.62 84 GLU A CA 1
ATOM 642 C C . GLU A 1 84 ? 0.405 9.544 -12.455 1.00 86.62 84 GLU A C 1
ATOM 644 O O . GLU A 1 84 ? -0.753 9.946 -12.448 1.00 86.62 84 GLU A O 1
ATOM 649 N N . SER A 1 85 ? 1.084 9.376 -13.597 1.00 89.75 85 SER A N 1
ATOM 650 C CA . SER A 1 85 ? 0.547 9.770 -14.914 1.00 89.75 85 SER A CA 1
ATOM 651 C C . SER A 1 85 ? -0.660 8.931 -15.347 1.00 89.75 85 SER A C 1
ATOM 653 O O . SER A 1 85 ? -1.548 9.403 -16.058 1.00 89.75 85 SER A O 1
ATOM 655 N N . VAL A 1 86 ? -0.733 7.678 -14.887 1.00 91.38 86 VAL A N 1
ATOM 656 C CA . VAL A 1 86 ? -1.921 6.834 -15.072 1.00 91.38 86 VAL A CA 1
ATOM 657 C C . VAL A 1 86 ? -3.055 7.333 -14.180 1.00 91.38 86 VAL A C 1
ATOM 659 O O . VAL A 1 86 ? -4.210 7.349 -14.598 1.00 91.38 86 VAL A O 1
ATOM 662 N N . LEU A 1 87 ? -2.733 7.768 -12.958 1.00 91.19 87 LEU A N 1
ATOM 663 C CA . LEU A 1 87 ? -3.733 8.237 -12.002 1.00 91.19 87 LEU A CA 1
ATOM 664 C C . LEU A 1 87 ? -4.318 9.605 -12.369 1.00 91.19 87 LEU A C 1
ATOM 666 O O . LEU A 1 87 ? -5.489 9.855 -12.102 1.00 91.19 87 LEU A O 1
ATOM 670 N N . GLU A 1 88 ? -3.540 10.466 -13.025 1.00 89.94 88 GLU A N 1
ATOM 671 C CA . GLU A 1 88 ? -3.969 11.778 -13.537 1.00 89.94 88 GLU A CA 1
ATOM 672 C C . GLU A 1 88 ? -5.122 11.701 -14.550 1.00 89.94 88 GLU A C 1
ATOM 674 O O . GLU A 1 88 ? -5.749 12.710 -14.857 1.00 89.94 88 GLU A O 1
ATOM 679 N N . GLN A 1 89 ? -5.460 10.510 -15.044 1.00 89.88 89 GLN A N 1
ATOM 680 C CA . GLN A 1 89 ? -6.625 10.293 -15.902 1.00 89.88 89 GLN A CA 1
ATOM 681 C C . GLN A 1 89 ? -7.942 10.217 -15.109 1.00 89.88 89 GLN A C 1
ATOM 683 O O . GLN A 1 89 ? -9.020 10.283 -15.702 1.00 89.88 89 GLN A O 1
ATOM 688 N N . PHE A 1 90 ? -7.879 10.076 -13.780 1.00 90.00 90 PHE A N 1
ATOM 689 C CA . PHE A 1 90 ? -9.049 9.952 -12.914 1.00 90.00 90 PHE A CA 1
ATOM 690 C C . PHE A 1 90 ? -9.405 11.302 -12.265 1.00 90.00 90 PHE A C 1
ATOM 692 O O . PHE A 1 90 ? -8.584 11.866 -11.532 1.00 90.00 90 PHE A O 1
ATOM 699 N N . PRO A 1 91 ? -10.626 11.832 -12.483 1.00 85.00 91 PRO A N 1
ATOM 700 C CA . PRO A 1 91 ? -11.052 13.123 -11.935 1.00 85.00 91 PRO A CA 1
ATOM 701 C C . PRO A 1 91 ? -10.925 13.248 -10.409 1.00 85.00 91 PRO A C 1
ATOM 703 O O . PRO A 1 91 ? -10.596 14.315 -9.901 1.00 85.00 91 PRO A O 1
ATOM 706 N N . GLU A 1 92 ? -11.181 12.171 -9.674 1.00 83.50 92 GLU A N 1
ATOM 707 C CA . GLU A 1 92 ? -11.038 12.074 -8.221 1.00 83.50 92 GLU A CA 1
ATOM 708 C C . GLU A 1 92 ? -9.588 12.287 -7.766 1.00 83.50 92 GLU A C 1
ATOM 710 O O . GLU A 1 92 ? -9.335 13.063 -6.846 1.00 83.50 92 GLU A O 1
ATOM 715 N N . TYR A 1 93 ? -8.625 11.699 -8.478 1.00 85.00 93 TYR A N 1
ATOM 716 C CA . TYR A 1 93 ? -7.208 11.873 -8.184 1.00 85.00 93 TYR A CA 1
ATOM 717 C C . TYR A 1 93 ? -6.724 13.283 -8.542 1.00 85.00 93 TYR A C 1
ATOM 719 O O . TYR A 1 93 ? -5.972 13.887 -7.780 1.00 85.00 93 TYR A O 1
ATOM 727 N N . LEU A 1 94 ? -7.211 13.854 -9.649 1.00 85.12 94 LEU A N 1
ATOM 728 C CA . LEU A 1 94 ? -6.923 15.246 -10.009 1.00 85.12 94 LEU A CA 1
ATOM 729 C C . LEU A 1 94 ? -7.462 16.245 -8.976 1.00 85.12 94 LEU A C 1
ATOM 731 O O . LEU A 1 94 ? -6.773 17.199 -8.626 1.00 85.12 94 LEU A O 1
ATOM 735 N N . ARG A 1 95 ? -8.677 16.034 -8.453 1.00 81.62 95 ARG A N 1
ATOM 736 C CA . ARG A 1 95 ? -9.224 16.884 -7.379 1.00 81.62 95 ARG A CA 1
ATOM 737 C C . ARG A 1 95 ? -8.373 16.810 -6.119 1.00 81.62 95 ARG A C 1
ATOM 739 O O . ARG A 1 95 ? -8.119 17.840 -5.497 1.00 81.62 95 ARG A O 1
ATOM 746 N N . TYR A 1 96 ? -7.916 15.612 -5.764 1.00 77.94 96 TYR A N 1
ATOM 747 C CA . TYR A 1 96 ? -7.017 15.419 -4.634 1.00 77.94 96 TYR A CA 1
ATOM 748 C C . TYR A 1 96 ? -5.702 16.190 -4.816 1.00 77.94 96 TYR A C 1
ATOM 750 O O . TYR A 1 96 ? -5.320 16.956 -3.935 1.00 77.94 96 TYR A O 1
ATOM 758 N N . THR A 1 97 ? -5.034 16.075 -5.969 1.00 80.56 97 THR A N 1
ATOM 759 C CA . THR A 1 97 ? -3.764 16.787 -6.200 1.00 80.56 97 THR A CA 1
ATOM 760 C C . THR A 1 97 ? -3.939 18.307 -6.249 1.00 80.56 97 THR A C 1
ATOM 762 O O . THR A 1 97 ? -3.087 19.031 -5.735 1.00 80.56 97 THR A O 1
ATOM 765 N N . GLN A 1 98 ? -5.060 18.802 -6.783 1.00 77.06 98 GLN A N 1
ATOM 766 C CA . GLN A 1 98 ? -5.393 20.232 -6.808 1.00 77.06 98 GLN A CA 1
ATOM 767 C C . GLN A 1 98 ? -5.694 20.799 -5.415 1.00 77.06 98 GLN A C 1
ATOM 769 O O . GLN A 1 98 ? -5.284 21.917 -5.114 1.00 77.06 98 GLN A O 1
ATOM 774 N N . SER A 1 99 ? -6.335 20.016 -4.543 1.00 64.44 99 SER A N 1
ATOM 775 C CA . SER A 1 99 ? -6.639 20.416 -3.158 1.00 64.44 99 SER A CA 1
ATOM 776 C C . SER A 1 99 ? -5.384 20.566 -2.284 1.00 64.44 99 SER A C 1
ATOM 778 O O . SER A 1 99 ? -5.433 21.202 -1.235 1.00 64.44 99 SER A O 1
ATOM 780 N N . TYR A 1 100 ? -4.254 19.997 -2.717 1.00 53.34 100 TYR A N 1
ATOM 781 C CA . TYR A 1 100 ? -2.945 20.119 -2.068 1.00 53.34 100 TYR A CA 1
ATOM 782 C C . TYR A 1 100 ? -2.033 21.182 -2.706 1.00 53.34 100 TYR A C 1
ATOM 784 O O . TYR A 1 100 ? -0.908 21.371 -2.236 1.00 53.34 100 TYR A O 1
ATOM 792 N N . SER A 1 101 ? -2.487 21.891 -3.747 1.00 40.09 101 SER A N 1
ATOM 793 C CA . SER A 1 101 ? -1.746 23.029 -4.294 1.00 40.09 101 SER A CA 1
ATOM 794 C C . SER A 1 101 ? -1.876 24.225 -3.339 1.00 40.09 101 SER A C 1
ATOM 796 O O . SER A 1 101 ? -3.002 24.624 -3.038 1.00 40.09 101 SER A O 1
ATOM 798 N N . PRO A 1 102 ? -0.775 24.820 -2.837 1.00 40.34 102 PRO A N 1
ATOM 799 C CA . PRO A 1 102 ? -0.828 26.035 -2.031 1.00 40.34 102 PRO A CA 1
ATOM 800 C C . PRO A 1 102 ? -1.117 27.247 -2.933 1.00 40.34 102 PRO A C 1
ATOM 802 O O . PRO A 1 102 ? -0.264 28.106 -3.132 1.00 40.34 102 PRO A O 1
ATOM 805 N N . GLU A 1 103 ? -2.311 27.304 -3.514 1.00 37.50 103 GLU A N 1
ATOM 806 C CA . GLU A 1 103 ? -2.843 28.482 -4.204 1.00 37.50 103 GLU A CA 1
ATOM 807 C C . GLU A 1 103 ? -3.816 29.214 -3.259 1.00 37.50 103 GLU A C 1
ATOM 809 O O . GLU A 1 103 ? -4.491 28.579 -2.442 1.00 37.50 103 GLU A O 1
ATOM 814 N N . PRO A 1 104 ? -3.851 30.558 -3.290 1.00 38.28 104 PRO A N 1
ATOM 815 C CA . PRO A 1 104 ? -4.520 31.358 -2.276 1.00 38.28 104 PRO A CA 1
ATOM 816 C C . PRO A 1 104 ? -6.033 31.145 -2.324 1.00 38.28 104 PRO A C 1
ATOM 818 O O . PRO A 1 104 ? -6.670 31.294 -3.365 1.00 38.28 104 PRO A O 1
ATOM 821 N N . VAL A 1 105 ? -6.598 30.835 -1.157 1.00 39.97 105 VAL A N 1
ATOM 822 C CA . VAL A 1 105 ? -8.035 30.693 -0.913 1.00 39.97 105 VAL A CA 1
ATOM 823 C C . VAL A 1 105 ? -8.755 31.944 -1.422 1.00 39.97 105 VAL A C 1
ATOM 825 O O . VAL A 1 105 ? -8.686 33.008 -0.806 1.00 39.97 105 VAL A O 1
ATOM 828 N N . THR A 1 106 ? -9.440 31.827 -2.557 1.00 41.16 106 THR A N 1
ATOM 829 C CA . THR A 1 106 ? -10.473 32.785 -2.949 1.00 41.16 106 THR A CA 1
ATOM 830 C C . THR A 1 106 ? -11.800 32.252 -2.435 1.00 41.16 106 THR A C 1
ATOM 832 O O . THR A 1 106 ? -12.123 31.075 -2.575 1.00 41.16 106 THR A O 1
ATOM 835 N N . ALA A 1 107 ? -12.492 33.121 -1.705 1.00 47.19 107 ALA A N 1
ATOM 836 C CA . ALA A 1 107 ? -13.695 32.817 -0.958 1.00 47.19 107 ALA A CA 1
ATOM 837 C C . ALA A 1 107 ? -14.825 32.378 -1.894 1.00 47.19 107 ALA A C 1
ATOM 839 O O . ALA A 1 107 ? -15.300 33.193 -2.672 1.00 47.19 107 ALA A O 1
ATOM 840 N N . GLU A 1 108 ? -15.223 31.112 -1.791 1.00 44.31 108 GLU A N 1
ATOM 841 C CA . GLU A 1 108 ? -16.589 30.588 -1.934 1.00 44.31 108 GLU A CA 1
ATOM 842 C C . GLU A 1 108 ? -16.501 29.063 -1.734 1.00 44.31 108 GLU A C 1
ATOM 844 O O . GLU A 1 108 ? -16.139 28.307 -2.632 1.00 44.31 108 GLU A O 1
ATOM 849 N N . GLU A 1 109 ? -16.721 28.623 -0.492 1.00 47.69 109 GLU A N 1
ATOM 850 C CA . GLU A 1 109 ? -16.584 27.228 -0.058 1.00 47.69 109 GLU A CA 1
ATOM 851 C C . GLU A 1 109 ? -17.589 26.287 -0.746 1.00 47.69 109 GLU A C 1
ATOM 853 O O . GLU A 1 109 ? -18.801 26.516 -0.676 1.00 47.69 109 GLU A O 1
ATOM 858 N N . PRO A 1 110 ? -17.139 25.129 -1.256 1.00 39.28 110 PRO A N 1
ATOM 859 C CA . PRO A 1 110 ? -17.923 23.911 -1.243 1.00 39.28 110 PRO A CA 1
ATOM 860 C C . PRO A 1 110 ? -17.470 23.014 -0.082 1.00 39.28 110 PRO A C 1
ATOM 862 O O . PRO A 1 110 ? -16.288 22.927 0.240 1.00 39.28 110 PRO A O 1
ATOM 865 N N . VAL A 1 111 ? -18.440 22.338 0.537 1.00 38.62 111 VAL A N 1
ATOM 866 C CA . VAL A 1 111 ? -18.286 21.373 1.638 1.00 38.62 111 VAL A CA 1
ATOM 867 C C . VAL A 1 111 ? -17.015 20.532 1.473 1.00 38.62 111 VAL A C 1
ATOM 869 O O . VAL A 1 111 ? -16.948 19.657 0.608 1.00 38.62 111 VAL A O 1
ATOM 872 N N . HIS A 1 112 ? -16.018 20.776 2.328 1.00 39.53 112 HIS A N 1
ATOM 873 C CA . HIS A 1 112 ? -14.871 19.891 2.471 1.00 39.53 112 HIS A CA 1
ATOM 874 C C . HIS A 1 112 ? -15.376 18.553 3.016 1.00 39.53 112 HIS A C 1
ATOM 876 O O . HIS A 1 112 ? -15.587 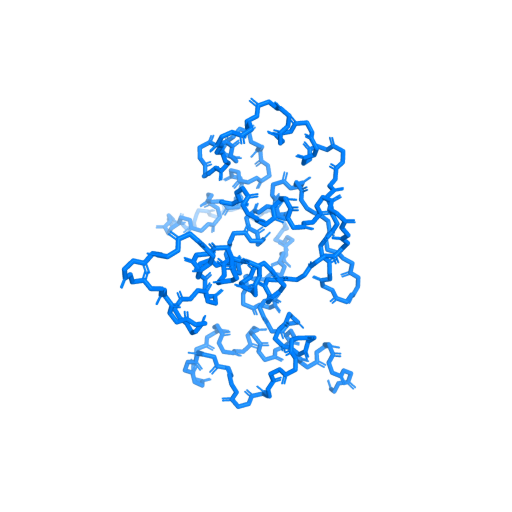18.390 4.218 1.00 39.53 112 HIS A O 1
ATOM 882 N N . ILE A 1 113 ? -15.558 17.575 2.130 1.00 39.19 113 ILE A N 1
ATOM 883 C CA . ILE A 1 113 ? -15.417 16.178 2.523 1.00 39.19 113 ILE A CA 1
ATOM 884 C C . ILE A 1 113 ? -13.970 16.088 3.007 1.00 39.19 113 ILE A C 1
ATOM 886 O O . ILE A 1 113 ? -13.041 16.130 2.202 1.00 39.19 113 ILE A O 1
ATOM 890 N N . VAL A 1 114 ? -13.762 16.107 4.325 1.00 47.03 114 VAL A N 1
ATOM 891 C CA . VAL A 1 114 ? -12.436 15.890 4.907 1.00 47.03 114 VAL A CA 1
ATOM 892 C C . VAL A 1 114 ? -12.142 14.411 4.703 1.00 47.03 114 VAL A C 1
ATOM 894 O O . VAL A 1 114 ? -12.427 13.580 5.561 1.00 47.03 114 VAL A O 1
ATOM 897 N N . GLU A 1 115 ? -11.676 14.069 3.504 1.00 55.59 115 GLU A N 1
ATOM 898 C CA . GLU A 1 115 ? -11.178 12.733 3.223 1.00 55.59 115 GLU A CA 1
ATOM 899 C C . GLU A 1 115 ? -10.029 12.444 4.198 1.00 55.59 115 GLU A C 1
ATOM 901 O O . GLU A 1 115 ? -9.212 13.337 4.467 1.00 55.59 115 GLU A O 1
ATOM 906 N N . PRO A 1 116 ? -9.965 11.234 4.780 1.00 59.81 116 PRO A N 1
ATOM 907 C CA . PRO A 1 116 ? -8.925 10.928 5.745 1.00 59.81 116 PRO A CA 1
ATOM 908 C C . PRO A 1 116 ? -7.547 11.112 5.100 1.00 59.81 116 PRO A C 1
ATOM 910 O O . PRO A 1 116 ? -7.287 10.639 3.990 1.00 59.81 116 PRO A O 1
ATOM 913 N N . LYS A 1 117 ? -6.660 11.833 5.791 1.00 72.12 117 LYS A N 1
ATOM 914 C CA . LYS A 1 117 ? -5.326 12.154 5.271 1.00 72.12 117 LYS A CA 1
ATOM 915 C C . LYS A 1 117 ? -4.470 10.896 5.123 1.00 72.12 117 LYS A C 1
ATOM 917 O O . LYS A 1 117 ? -4.714 9.880 5.771 1.00 72.12 117 LYS A O 1
ATOM 922 N N . ALA A 1 118 ? -3.423 10.986 4.305 1.00 73.38 118 ALA A N 1
ATOM 923 C CA . ALA A 1 118 ? -2.463 9.902 4.070 1.00 73.38 118 ALA A CA 1
ATOM 924 C C . ALA A 1 118 ? -1.987 9.257 5.370 1.00 73.38 118 ALA A C 1
ATOM 926 O O . ALA A 1 118 ? -1.953 8.036 5.522 1.00 73.38 118 ALA A O 1
ATOM 927 N N . GLU A 1 119 ? -1.663 10.119 6.326 1.00 85.19 119 GLU A N 1
ATOM 928 C CA . GLU A 1 119 ? -1.112 9.748 7.609 1.00 85.19 119 GLU A CA 1
ATOM 929 C C . GLU A 1 119 ? -2.125 8.981 8.461 1.00 85.19 119 GLU A C 1
ATOM 931 O O . GLU A 1 119 ? -1.731 8.042 9.143 1.00 85.19 119 GLU A O 1
ATOM 936 N N . TYR A 1 120 ? -3.423 9.287 8.360 1.00 85.31 120 TYR A N 1
ATOM 937 C CA . TYR A 1 120 ? -4.477 8.524 9.036 1.00 85.31 120 TYR A CA 1
ATOM 938 C C . TYR A 1 120 ? -4.495 7.062 8.580 1.00 85.31 120 TYR A C 1
ATOM 940 O O . TYR A 1 120 ? -4.440 6.148 9.404 1.00 85.31 120 TYR A O 1
ATOM 948 N N . PHE A 1 121 ? -4.481 6.815 7.268 1.00 82.25 121 PHE A N 1
ATOM 949 C CA . PHE A 1 121 ? -4.409 5.445 6.756 1.00 82.25 121 PHE A CA 1
ATOM 950 C C . PHE A 1 121 ? -3.083 4.764 7.115 1.00 82.25 121 PHE A C 1
ATOM 952 O O . PHE A 1 121 ? -3.080 3.587 7.468 1.00 82.25 121 PHE A O 1
ATOM 959 N N . GLU A 1 122 ? -1.964 5.498 7.122 1.00 84.81 122 GLU A N 1
ATOM 960 C CA . GLU A 1 122 ? -0.685 4.974 7.618 1.00 84.81 122 GLU A CA 1
ATOM 961 C C . GLU A 1 122 ? -0.758 4.500 9.072 1.00 84.81 122 GLU A C 1
ATOM 963 O O . GLU A 1 122 ? -0.159 3.475 9.401 1.00 84.81 122 GLU A O 1
ATOM 968 N N . GLY A 1 123 ? -1.490 5.216 9.924 1.00 88.06 123 GLY A N 1
ATOM 969 C CA . GLY A 1 123 ? -1.752 4.834 11.307 1.00 88.06 123 GLY A CA 1
ATOM 970 C C . GLY A 1 123 ? -2.534 3.531 11.426 1.00 88.06 123 GLY A C 1
ATOM 971 O O . GLY A 1 123 ? -2.092 2.605 12.110 1.00 88.06 123 GLY A O 1
ATOM 972 N N . LEU A 1 124 ? -3.662 3.443 10.709 1.00 86.50 124 LEU A N 1
ATOM 973 C CA . LEU A 1 124 ? -4.490 2.231 10.635 1.00 86.50 124 LEU A CA 1
ATOM 974 C C . LEU A 1 124 ? -3.641 1.024 10.199 1.00 86.50 124 LEU A C 1
ATOM 976 O O . LEU A 1 124 ? -3.612 -0.018 10.857 1.00 86.50 124 LEU A O 1
ATOM 980 N N . TRP A 1 125 ? -2.886 1.181 9.107 1.00 87.56 125 TRP A N 1
ATOM 981 C CA . TRP A 1 125 ? -2.037 0.125 8.555 1.00 87.56 125 TRP A CA 1
ATOM 982 C C . TRP A 1 125 ? -0.906 -0.285 9.491 1.00 87.56 125 TRP A C 1
ATOM 984 O O . TRP A 1 125 ? -0.566 -1.467 9.546 1.00 87.56 125 TRP A O 1
ATOM 994 N N . ALA A 1 126 ? -0.322 0.665 10.221 1.00 87.06 126 ALA A N 1
ATOM 995 C CA . ALA A 1 126 ? 0.761 0.388 11.152 1.00 87.06 126 ALA A CA 1
ATOM 996 C C . ALA A 1 126 ? 0.308 -0.525 12.298 1.00 87.06 126 ALA A C 1
ATOM 998 O O . ALA A 1 126 ? 1.009 -1.487 12.612 1.00 87.06 126 ALA A O 1
ATOM 999 N N . PHE A 1 127 ? -0.883 -0.301 12.863 1.00 88.62 127 PHE A N 1
ATOM 1000 C CA . PHE A 1 127 ? -1.434 -1.198 13.882 1.00 88.62 127 PHE A CA 1
ATOM 1001 C C . PHE A 1 127 ? -1.596 -2.628 13.350 1.00 88.62 127 PHE A C 1
ATOM 1003 O O . PHE A 1 127 ? -1.110 -3.584 13.955 1.00 88.62 127 PHE A O 1
ATOM 1010 N N . HIS A 1 128 ? -2.207 -2.789 12.172 1.00 82.19 128 HIS A N 1
ATOM 1011 C CA . HIS A 1 128 ? -2.403 -4.112 11.568 1.00 82.19 128 HIS A CA 1
ATOM 1012 C C . HIS A 1 128 ? -1.098 -4.779 11.113 1.00 82.19 128 HIS A C 1
ATOM 1014 O O . HIS A 1 128 ? -1.035 -6.004 11.000 1.00 82.19 128 HIS A O 1
ATOM 1020 N N . ALA A 1 129 ? -0.044 -3.992 10.895 1.00 80.38 129 ALA A N 1
ATOM 1021 C CA . ALA A 1 129 ? 1.310 -4.481 10.673 1.00 80.38 129 ALA A CA 1
ATOM 1022 C C . ALA A 1 129 ? 2.044 -4.877 11.974 1.00 80.38 129 ALA A C 1
ATOM 1024 O O . ALA A 1 129 ? 3.165 -5.384 11.897 1.00 80.38 129 ALA A O 1
ATOM 1025 N N . GLY A 1 130 ? 1.427 -4.686 13.146 1.00 84.69 130 GLY A N 1
ATOM 1026 C CA . GLY A 1 130 ? 2.003 -4.987 14.458 1.00 84.69 130 GLY A CA 1
ATOM 1027 C C . GLY A 1 130 ? 2.959 -3.913 14.984 1.00 84.69 130 GLY A C 1
ATOM 1028 O O . GLY A 1 130 ? 3.747 -4.196 15.884 1.00 84.69 130 GLY A O 1
ATOM 1029 N N . GLU A 1 131 ? 2.927 -2.705 14.420 1.00 88.62 131 GLU A N 1
ATOM 1030 C CA . GLU A 1 131 ? 3.742 -1.585 14.887 1.00 88.62 131 GLU A CA 1
ATOM 1031 C C . GLU A 1 131 ? 3.128 -0.940 16.135 1.00 88.62 131 GLU A C 1
ATOM 1033 O O . GLU A 1 131 ? 1.906 -0.794 16.252 1.00 88.62 131 GLU A O 1
ATOM 1038 N N . ALA A 1 132 ? 3.978 -0.527 17.073 1.00 92.00 132 ALA A N 1
ATOM 1039 C CA . ALA A 1 132 ? 3.549 0.161 18.280 1.00 92.00 132 ALA A CA 1
ATOM 1040 C C . ALA A 1 132 ? 3.285 1.646 18.001 1.00 92.00 132 ALA A C 1
ATOM 1042 O O . ALA A 1 132 ? 3.839 2.236 17.076 1.00 92.00 132 ALA A O 1
ATOM 1043 N N . LEU A 1 133 ? 2.513 2.302 18.872 1.00 90.62 133 LEU A N 1
ATOM 1044 C CA . LEU A 1 133 ? 2.292 3.750 18.786 1.00 90.62 133 LEU A CA 1
ATOM 1045 C C . LEU A 1 133 ? 3.614 4.553 18.805 1.00 90.62 133 LEU A C 1
ATOM 1047 O O . LEU A 1 133 ? 3.721 5.600 18.172 1.00 90.62 133 LEU A O 1
ATOM 1051 N N . ALA A 1 134 ? 4.637 4.043 19.500 1.00 92.31 134 ALA A N 1
ATOM 1052 C CA . ALA A 1 134 ? 5.975 4.637 19.548 1.00 92.31 134 ALA A CA 1
ATOM 1053 C C . ALA A 1 134 ? 6.744 4.554 18.211 1.00 92.31 134 ALA A C 1
ATOM 1055 O O . ALA A 1 134 ? 7.719 5.280 18.032 1.00 92.31 134 ALA A O 1
ATOM 1056 N N . ASP A 1 135 ? 6.298 3.714 17.272 1.00 90.25 135 ASP A N 1
ATOM 1057 C CA . ASP A 1 135 ? 6.877 3.572 15.930 1.00 90.25 135 ASP A CA 1
ATOM 1058 C C . ASP A 1 135 ? 6.316 4.596 14.923 1.00 90.25 135 ASP A C 1
ATOM 1060 O O . ASP A 1 135 ? 6.622 4.523 13.721 1.00 90.25 135 ASP A O 1
ATOM 1064 N N . ASN A 1 136 ? 5.509 5.555 15.404 1.00 90.38 136 ASN A N 1
ATOM 1065 C CA . ASN A 1 136 ? 5.051 6.702 14.628 1.00 90.38 136 ASN A CA 1
ATOM 1066 C C . ASN A 1 136 ? 6.270 7.433 14.028 1.00 90.38 136 ASN A C 1
ATOM 1068 O O . ASN A 1 136 ? 7.125 7.926 14.770 1.00 90.38 136 ASN A O 1
ATOM 1072 N N . PRO A 1 137 ? 6.384 7.515 12.690 1.00 88.06 137 PRO A N 1
ATOM 1073 C CA . PRO A 1 137 ? 7.564 8.083 12.048 1.00 88.06 137 PRO A CA 1
ATOM 1074 C C . PRO A 1 137 ? 7.595 9.619 12.083 1.00 88.06 137 PRO A C 1
ATOM 1076 O O . PRO A 1 137 ? 8.605 10.210 11.691 1.00 88.06 137 PRO A O 1
ATOM 1079 N N . TYR A 1 138 ? 6.508 10.264 12.510 1.00 87.62 138 TYR A N 1
ATOM 1080 C CA . TYR A 1 138 ? 6.341 11.711 12.506 1.00 87.62 138 TYR A CA 1
ATOM 1081 C C . TYR A 1 138 ? 6.689 12.338 13.859 1.00 87.62 138 TYR A C 1
ATOM 1083 O O . TYR A 1 138 ? 6.439 11.770 14.925 1.00 87.62 138 TYR A O 1
ATOM 1091 N N . SER A 1 139 ? 7.240 13.553 13.818 1.00 87.75 139 SER A N 1
ATOM 1092 C CA . SER A 1 139 ? 7.551 14.334 15.020 1.00 87.75 139 SER A CA 1
ATOM 1093 C C . SER A 1 139 ? 6.284 14.645 15.816 1.00 87.75 139 SER A C 1
ATOM 1095 O O . SER A 1 139 ? 5.298 15.068 15.214 1.00 87.75 139 SER A O 1
ATOM 1097 N N . ALA A 1 140 ? 6.343 14.516 17.146 1.00 89.12 140 ALA A N 1
ATOM 1098 C CA . ALA A 1 140 ? 5.197 14.657 18.055 1.00 89.12 140 ALA A CA 1
ATOM 1099 C C . ALA A 1 140 ? 4.352 15.927 17.833 1.00 89.12 140 ALA A C 1
ATOM 1101 O O . ALA A 1 140 ? 3.131 15.868 17.924 1.00 89.12 140 ALA A O 1
ATOM 1102 N N . ASP A 1 141 ? 4.985 17.039 17.455 1.00 89.31 141 ASP A N 1
ATOM 1103 C CA . ASP A 1 141 ? 4.318 18.336 17.276 1.00 89.31 141 ASP A CA 1
ATOM 1104 C C . ASP A 1 141 ? 3.761 18.569 15.856 1.00 89.31 141 ASP A C 1
ATOM 1106 O O . ASP A 1 141 ? 3.396 19.688 15.498 1.00 89.31 141 ASP A O 1
ATOM 1110 N N . SER A 1 142 ? 3.719 17.541 15.004 1.00 86.94 142 SER A N 1
ATOM 1111 C CA . SER A 1 142 ? 3.244 17.673 13.620 1.00 86.94 142 SER A CA 1
ATOM 1112 C C . SER A 1 142 ? 1.805 17.195 13.444 1.00 86.94 142 SER A C 1
ATOM 1114 O O . SER A 1 142 ? 1.394 16.201 14.034 1.00 86.94 142 SER A O 1
ATOM 1116 N N . VAL A 1 143 ? 1.057 17.839 12.541 1.00 85.06 143 VAL A N 1
ATOM 1117 C CA . VAL A 1 143 ? -0.278 17.367 12.118 1.00 85.06 143 VAL A CA 1
ATOM 1118 C C . VAL A 1 143 ? -0.213 15.915 11.638 1.00 85.06 143 VAL A C 1
ATOM 1120 O O . VAL A 1 143 ? -1.052 15.108 12.014 1.00 85.06 143 VAL A O 1
ATOM 1123 N N . ALA A 1 144 ? 0.834 15.556 10.893 1.00 83.81 144 ALA A N 1
ATOM 1124 C CA . ALA A 1 144 ? 1.092 14.188 10.453 1.00 83.81 144 ALA A CA 1
ATOM 1125 C C . ALA A 1 144 ? 1.155 13.181 11.618 1.00 83.81 144 ALA A C 1
ATOM 1127 O O . ALA A 1 144 ? 0.593 12.092 11.530 1.00 83.81 144 ALA A O 1
ATOM 1128 N N . HIS A 1 145 ? 1.780 13.557 12.739 1.00 90.75 145 HIS A N 1
ATOM 1129 C CA . HIS A 1 145 ? 1.818 12.722 13.938 1.00 90.75 145 HIS A CA 1
ATOM 1130 C C . HIS A 1 145 ? 0.431 12.515 14.543 1.00 90.75 145 HIS A C 1
ATOM 1132 O O . HIS A 1 145 ? 0.106 11.386 14.909 1.00 90.75 145 HIS A O 1
ATOM 1138 N N . PHE A 1 146 ? -0.383 13.572 14.625 1.00 91.06 146 PHE A N 1
ATOM 1139 C CA . PHE A 1 146 ? -1.755 13.479 15.127 1.00 91.06 146 PHE A CA 1
ATOM 1140 C C . PHE A 1 146 ? -2.632 12.590 14.245 1.00 91.06 146 PHE A C 1
ATOM 1142 O O . PHE A 1 146 ? -3.308 11.708 14.761 1.00 91.06 146 PHE A O 1
ATOM 1149 N N . GLU A 1 147 ? -2.585 12.772 12.928 1.00 89.19 147 GLU A N 1
ATOM 1150 C CA . GLU A 1 147 ? -3.391 11.999 11.976 1.00 89.19 147 GLU A CA 1
ATOM 1151 C C . GLU A 1 147 ? -3.002 10.517 11.992 1.00 89.19 147 GLU A C 1
ATOM 1153 O O . GLU A 1 147 ? -3.864 9.651 12.128 1.00 89.19 147 GLU A O 1
ATOM 1158 N N . TRP A 1 148 ? -1.697 10.221 11.976 1.00 90.12 148 TRP A N 1
ATOM 1159 C CA . TRP A 1 148 ? -1.195 8.855 12.126 1.00 90.12 148 TRP A CA 1
ATOM 1160 C C . TRP A 1 148 ? -1.625 8.225 13.444 1.00 90.12 148 TRP A C 1
ATOM 1162 O O . TRP A 1 148 ? -2.101 7.092 13.476 1.00 90.12 148 TRP A O 1
ATOM 1172 N N . LYS A 1 149 ? -1.513 8.964 14.549 1.00 93.19 149 LYS A N 1
ATOM 1173 C CA . LYS A 1 149 ? -1.959 8.477 15.854 1.00 93.19 149 LYS A CA 1
ATOM 1174 C C . LYS A 1 149 ? -3.461 8.193 15.857 1.00 93.19 149 LYS A C 1
ATOM 1176 O O . LYS A 1 149 ? -3.858 7.159 16.380 1.00 93.19 149 LYS A O 1
ATOM 1181 N N . ASN A 1 150 ? -4.274 9.060 15.254 1.00 90.56 150 ASN A N 1
ATOM 1182 C CA . ASN A 1 150 ? -5.720 8.866 15.157 1.00 90.56 150 ASN A CA 1
ATOM 1183 C C . ASN A 1 150 ? -6.059 7.579 14.402 1.00 90.56 150 ASN A C 1
ATOM 1185 O O . ASN A 1 150 ? -6.865 6.788 14.882 1.00 90.56 150 ASN A O 1
ATOM 1189 N N . GLY A 1 151 ? -5.409 7.336 13.262 1.00 87.50 151 GLY A N 1
ATOM 1190 C CA . GLY A 1 151 ? -5.582 6.091 12.517 1.00 87.50 151 GLY A CA 1
ATOM 1191 C C . GLY A 1 151 ? -5.192 4.861 13.331 1.00 87.50 151 GLY A C 1
ATOM 1192 O O . GLY A 1 151 ? -5.953 3.901 13.412 1.00 87.50 151 GLY A O 1
ATOM 1193 N N . TRP A 1 152 ? -4.036 4.905 13.998 1.00 91.12 152 TRP A N 1
ATOM 1194 C CA . TRP A 1 152 ? -3.573 3.801 14.842 1.00 91.12 152 TRP A CA 1
ATOM 1195 C C . TRP A 1 152 ? -4.551 3.513 15.992 1.00 91.12 152 TRP A C 1
ATOM 1197 O O . TRP A 1 152 ? -4.902 2.359 16.218 1.00 91.12 152 TRP A O 1
ATOM 1207 N N . SER A 1 153 ? -5.037 4.558 16.675 1.00 90.69 153 SER A N 1
ATOM 1208 C CA . SER A 1 153 ? -6.004 4.448 17.777 1.00 90.69 153 SER A CA 1
ATOM 1209 C C . SER A 1 153 ? -7.343 3.857 17.337 1.00 90.69 153 SER A C 1
ATOM 1211 O O . SER A 1 153 ? -7.895 3.006 18.033 1.00 90.69 153 SER A O 1
ATOM 1213 N N . VAL A 1 154 ? -7.845 4.256 16.163 1.00 87.81 154 VAL A N 1
ATOM 1214 C CA . VAL A 1 154 ? -9.069 3.674 15.593 1.00 87.81 154 VAL A CA 1
ATOM 1215 C C . VAL A 1 154 ? -8.883 2.177 15.348 1.00 87.81 154 VAL A C 1
ATOM 1217 O O . VAL A 1 154 ? -9.731 1.387 15.759 1.00 87.81 154 VAL A O 1
ATOM 1220 N N . ALA A 1 155 ? -7.758 1.769 14.751 1.00 84.50 155 ALA A N 1
ATOM 1221 C CA . ALA A 1 155 ? -7.475 0.354 14.512 1.00 84.50 155 ALA A CA 1
ATOM 1222 C C . ALA A 1 155 ? -7.291 -0.451 15.812 1.00 84.50 155 ALA A C 1
ATOM 1224 O O . ALA A 1 155 ? -7.665 -1.623 15.865 1.00 84.50 155 ALA A O 1
ATOM 1225 N N . SER A 1 156 ? -6.745 0.162 16.868 1.00 86.31 156 SER A N 1
ATOM 1226 C CA . SER A 1 156 ? -6.539 -0.494 18.163 1.00 86.31 156 SER A CA 1
ATOM 1227 C C . SER A 1 156 ? -7.783 -0.541 19.056 1.00 86.31 156 SER A C 1
ATOM 1229 O O . SER A 1 156 ? -7.741 -1.182 20.108 1.00 86.31 156 SER A O 1
ATOM 1231 N N . GLY A 1 157 ? -8.875 0.132 18.674 1.00 81.38 157 GLY A N 1
ATOM 1232 C CA . GLY A 1 157 ? -10.085 0.267 19.491 1.00 81.38 157 GLY A CA 1
ATOM 1233 C C . GLY A 1 157 ? -9.863 1.066 20.782 1.00 81.38 157 GLY A C 1
ATOM 1234 O O . GLY A 1 157 ? -10.480 0.753 21.801 1.00 81.38 157 GLY A O 1
ATOM 1235 N N . SER A 1 158 ? -8.928 2.026 20.765 1.00 59.78 158 SER A N 1
ATOM 1236 C CA . SER A 1 158 ? -8.492 2.824 21.928 1.00 59.78 158 SER A CA 1
ATOM 1237 C C . SER A 1 158 ? -9.009 4.256 21.918 1.00 59.78 158 SER A C 1
ATOM 1239 O O . SER A 1 158 ? -9.187 4.819 20.817 1.00 59.78 158 SER A O 1
#

Foldseek 3Di:
DLLLLVQLAVHFAFLLSSLVVQQVVCVVVVPVDRDDSVVSLVVSLVVLVLCVQLVQWPQDLLGGTHGDPVVVVCCVVCVPDDDVVSSCVRPSSVVVVVVPPPDDDDDDDDDPPVDQDSLLSSLSRCVVVVHDLVPQPDDPPDPSNVSSVNSVCSNVVD